Protein AF-A0A1A9NCY4-F1 (afdb_monomer)

Mean predicted aligned error: 3.56 Å

Sequence (93 aa):
MLVFLDTEYTGLGQLSPKLISLGIVTEDGQREFYVELEDTWKLEDCSDFVRRKVLPLLGGAAVSLLQARERLLDWFSASPRTVRAACDSMTDF

Structure (mmCIF, N/CA/C/O backbone):
data_AF-A0A1A9NCY4-F1
#
_entry.id   AF-A0A1A9NCY4-F1
#
loop_
_atom_site.group_PDB
_atom_site.id
_atom_site.type_symbol
_atom_site.label_atom_id
_atom_site.label_alt_id
_atom_site.label_comp_id
_atom_site.label_asym_id
_atom_site.label_entity_id
_atom_site.label_seq_id
_atom_site.pdbx_PDB_ins_code
_atom_site.Cartn_x
_atom_site.Cartn_y
_atom_site.Cartn_z
_atom_site.occupancy
_atom_site.B_iso_or_equiv
_atom_site.auth_seq_id
_atom_site.auth_comp_id
_atom_site.auth_asym_id
_atom_site.auth_atom_id
_atom_site.pdbx_PDB_model_num
ATOM 1 N N . MET A 1 1 ? -8.290 -3.902 17.850 1.00 87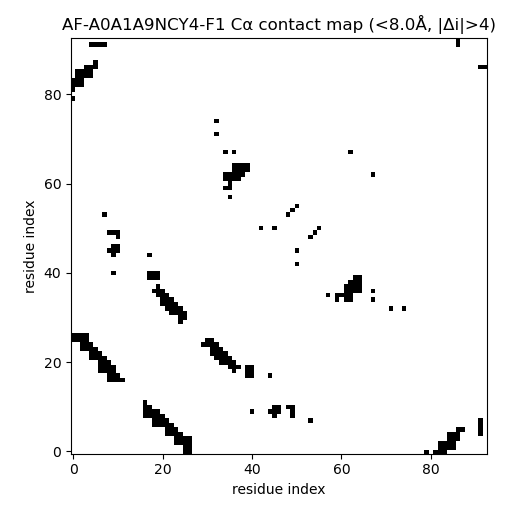.50 1 MET A N 1
ATOM 2 C CA . MET A 1 1 ? -8.843 -4.157 16.509 1.00 87.50 1 MET A CA 1
ATOM 3 C C . MET A 1 1 ? -7.733 -4.702 15.632 1.00 87.50 1 MET A C 1
ATOM 5 O O . MET A 1 1 ? -6.628 -4.165 15.694 1.00 87.50 1 MET A O 1
ATOM 9 N N . LEU A 1 2 ? -7.987 -5.773 14.893 1.00 92.94 2 LEU A N 1
ATOM 10 C CA . LEU A 1 2 ? -7.092 -6.262 13.847 1.00 92.94 2 LEU A CA 1
ATOM 11 C C . LEU A 1 2 ? -7.399 -5.526 12.531 1.00 92.94 2 LEU A C 1
ATOM 13 O O . LEU A 1 2 ? -8.561 -5.276 12.206 1.00 92.94 2 LEU A O 1
ATOM 17 N N . VAL A 1 3 ? -6.352 -5.149 11.805 1.00 94.31 3 VAL A N 1
ATOM 18 C CA . VAL A 1 3 ? -6.438 -4.679 10.420 1.00 94.31 3 VAL A CA 1
ATOM 19 C C . VAL A 1 3 ? -5.574 -5.571 9.549 1.00 94.31 3 VAL A C 1
ATOM 21 O O . VAL A 1 3 ? -4.468 -5.942 9.944 1.00 94.31 3 VAL A O 1
ATOM 24 N N . PHE A 1 4 ? -6.092 -5.910 8.382 1.00 95.69 4 PHE A N 1
ATOM 25 C CA . PHE A 1 4 ? -5.369 -6.621 7.343 1.00 95.69 4 PHE A CA 1
ATOM 26 C C . PHE A 1 4 ? -4.845 -5.590 6.357 1.00 95.69 4 PHE A C 1
ATOM 28 O O . PHE A 1 4 ? -5.614 -4.723 5.942 1.00 95.69 4 PHE A O 1
ATOM 35 N N . LEU A 1 5 ? -3.559 -5.644 6.032 1.00 95.56 5 LEU A N 1
ATOM 36 C CA . LEU A 1 5 ? -2.945 -4.739 5.068 1.00 95.56 5 LEU A CA 1
ATOM 37 C C . LEU A 1 5 ? -2.166 -5.508 4.012 1.00 95.56 5 LEU A C 1
ATOM 39 O O . LEU A 1 5 ? -1.687 -6.609 4.278 1.00 95.56 5 LEU A O 1
ATOM 43 N N . ASP A 1 6 ? -2.042 -4.875 2.854 1.00 96.62 6 ASP A N 1
ATOM 44 C CA . ASP A 1 6 ? -1.269 -5.336 1.707 1.00 96.62 6 ASP A CA 1
ATOM 45 C C . ASP A 1 6 ? -0.650 -4.126 0.990 1.00 96.62 6 ASP A C 1
ATOM 47 O O . ASP A 1 6 ? -1.195 -3.010 1.044 1.00 96.62 6 ASP A O 1
ATOM 51 N N . THR A 1 7 ? 0.495 -4.328 0.341 1.00 96.50 7 THR A N 1
ATOM 52 C CA . THR A 1 7 ? 1.224 -3.261 -0.347 1.00 96.50 7 THR A CA 1
ATOM 53 C C . THR A 1 7 ? 1.711 -3.682 -1.718 1.00 96.50 7 THR A C 1
ATOM 55 O O . THR A 1 7 ? 2.161 -4.800 -1.932 1.00 96.50 7 THR A O 1
ATOM 58 N N . GLU A 1 8 ? 1.744 -2.715 -2.628 1.00 96.56 8 GLU A N 1
ATOM 59 C CA . GLU A 1 8 ? 2.449 -2.865 -3.895 1.00 96.56 8 GLU A CA 1
ATOM 60 C C . GLU A 1 8 ? 3.680 -1.969 -3.898 1.00 96.56 8 GLU A C 1
ATOM 62 O O . GLU A 1 8 ? 3.632 -0.821 -3.450 1.00 96.56 8 GLU A O 1
ATOM 67 N N . TYR A 1 9 ? 4.791 -2.467 -4.432 1.00 96.69 9 TYR A N 1
ATOM 68 C CA . TYR A 1 9 ? 6.068 -1.756 -4.462 1.00 96.69 9 TYR A CA 1
ATOM 69 C C . TYR A 1 9 ? 6.858 -2.058 -5.734 1.00 96.69 9 TYR A C 1
ATOM 71 O O . TYR A 1 9 ? 6.545 -2.964 -6.503 1.00 96.69 9 TYR A O 1
ATOM 79 N N . THR A 1 10 ? 7.910 -1.278 -5.979 1.00 97.56 10 THR A N 1
ATOM 80 C CA . THR A 1 10 ? 8.678 -1.291 -7.238 1.00 97.56 10 THR A CA 1
ATOM 81 C C . THR A 1 10 ? 9.303 -2.644 -7.600 1.00 97.56 10 THR A C 1
ATOM 83 O O . THR A 1 10 ? 9.557 -2.915 -8.778 1.00 97.56 10 THR A O 1
ATOM 86 N N . GLY A 1 11 ? 9.494 -3.549 -6.643 1.00 95.81 11 GLY A N 1
ATOM 87 C CA . GLY A 1 11 ? 9.817 -4.943 -6.934 1.00 95.81 11 GLY A CA 1
ATOM 88 C C . GLY A 1 11 ? 10.257 -5.752 -5.720 1.00 95.81 11 GLY A C 1
ATOM 89 O O . GLY A 1 11 ? 10.953 -5.252 -4.839 1.00 95.81 11 GLY A O 1
ATOM 90 N N . LEU A 1 12 ? 9.898 -7.036 -5.715 1.00 91.69 12 LEU A N 1
ATOM 91 C CA . LEU A 1 12 ? 10.310 -7.994 -4.690 1.00 91.69 12 LEU A CA 1
ATOM 92 C C . LEU A 1 12 ? 11.815 -8.281 -4.757 1.00 91.69 12 LEU A C 1
ATOM 94 O O . LEU A 1 12 ? 12.372 -8.496 -5.833 1.00 91.69 12 LEU A O 1
ATOM 98 N N . GLY A 1 13 ? 12.472 -8.289 -3.594 1.00 89.06 13 GLY A N 1
ATOM 99 C CA . GLY A 1 13 ? 13.910 -8.550 -3.471 1.00 89.06 13 GLY A CA 1
ATOM 100 C C . GLY A 1 13 ? 14.815 -7.376 -3.864 1.00 89.06 13 GLY A C 1
ATOM 101 O O . GLY A 1 13 ? 16.036 -7.534 -3.892 1.00 89.06 13 GLY A O 1
ATOM 102 N N . GLN A 1 14 ? 14.254 -6.198 -4.161 1.00 91.31 14 GLN A N 1
ATOM 103 C CA . GLN A 1 14 ? 15.045 -4.976 -4.304 1.00 91.31 14 GLN A CA 1
ATOM 104 C C . GLN A 1 14 ? 15.642 -4.570 -2.947 1.00 91.31 14 GLN A C 1
ATOM 106 O O . GLN A 1 14 ? 15.027 -4.772 -1.906 1.00 91.31 14 GLN A O 1
ATOM 111 N N . LEU A 1 15 ? 16.835 -3.963 -2.954 1.00 89.94 15 LEU A N 1
ATOM 112 C CA . LEU A 1 15 ? 17.477 -3.479 -1.722 1.00 89.94 15 LEU A CA 1
ATOM 113 C C . LEU A 1 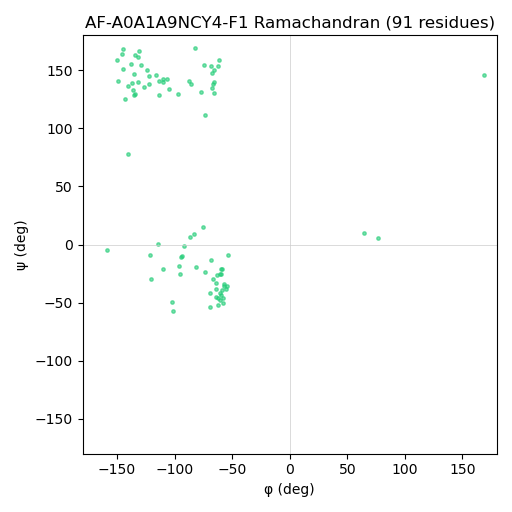15 ? 16.670 -2.354 -1.051 1.00 89.94 15 LEU A C 1
ATOM 115 O O . LEU A 1 15 ? 16.679 -2.221 0.168 1.00 89.94 15 LEU A O 1
ATOM 119 N N . SER A 1 16 ? 16.000 -1.531 -1.859 1.00 90.81 16 SER A N 1
ATOM 120 C CA . SER A 1 16 ? 15.165 -0.420 -1.407 1.00 90.81 16 SER A CA 1
ATOM 121 C C . SER A 1 16 ? 13.913 -0.350 -2.288 1.00 90.81 16 SER A C 1
ATOM 123 O O . SER A 1 16 ? 13.875 0.440 -3.235 1.00 90.81 16 SER A O 1
ATOM 125 N N . PRO A 1 17 ? 12.925 -1.233 -2.049 1.00 93.88 17 PRO A N 1
ATOM 126 C CA . PRO A 1 17 ? 11.656 -1.173 -2.755 1.00 93.88 17 PRO A CA 1
ATOM 127 C C . PRO A 1 17 ? 10.923 0.106 -2.345 1.00 93.88 17 PRO A C 1
ATOM 129 O O . PRO A 1 17 ? 10.930 0.498 -1.177 1.00 93.88 17 PRO A O 1
ATOM 132 N N . LYS A 1 18 ? 10.308 0.778 -3.315 1.00 96.19 18 LYS A N 1
ATOM 133 C CA . LYS A 1 18 ? 9.541 2.002 -3.081 1.00 96.19 18 LYS A CA 1
ATOM 134 C C . LYS A 1 18 ? 8.055 1.679 -3.155 1.00 96.19 18 LYS A C 1
ATOM 136 O O . LYS A 1 18 ? 7.629 0.979 -4.071 1.00 96.19 18 LYS A O 1
ATOM 141 N N . LEU A 1 19 ? 7.293 2.181 -2.186 1.00 96.56 19 LEU A N 1
ATOM 142 C CA . LEU A 1 19 ? 5.854 1.950 -2.075 1.00 96.56 19 LEU A CA 1
ATOM 143 C C . LEU A 1 19 ? 5.110 2.604 -3.247 1.00 96.56 19 LEU A C 1
ATOM 145 O O . LEU A 1 19 ? 5.327 3.785 -3.522 1.00 96.56 19 LEU A O 1
ATOM 149 N N . ILE A 1 20 ? 4.235 1.837 -3.893 1.00 97.56 20 ILE A N 1
ATOM 150 C CA . ILE A 1 20 ? 3.344 2.254 -4.983 1.00 97.56 20 ILE A CA 1
ATOM 151 C C . ILE A 1 20 ? 1.925 2.447 -4.447 1.00 97.56 20 ILE A C 1
ATOM 153 O O . ILE A 1 20 ? 1.328 3.495 -4.680 1.00 97.56 20 ILE A O 1
ATOM 157 N N . SER A 1 21 ? 1.391 1.477 -3.703 1.00 97.56 21 SER A N 1
ATOM 158 C CA . SER A 1 21 ? 0.052 1.565 -3.106 1.00 97.56 21 SER A CA 1
ATOM 159 C C . SER A 1 21 ? -0.057 0.790 -1.798 1.00 97.56 21 SER A C 1
ATOM 161 O O . SER A 1 21 ? 0.721 -0.127 -1.546 1.00 97.56 21 SER A O 1
ATOM 163 N N . LEU A 1 22 ? -1.048 1.153 -0.983 1.00 96.81 22 LEU A N 1
ATOM 164 C CA . LEU A 1 22 ? -1.373 0.519 0.296 1.00 96.81 22 LEU A CA 1
ATOM 165 C C . LEU A 1 22 ? -2.884 0.291 0.386 1.00 96.81 22 LEU A C 1
ATOM 167 O O . LEU A 1 22 ? -3.663 1.230 0.195 1.00 96.81 22 LEU A O 1
ATOM 171 N N . GLY A 1 23 ? -3.278 -0.934 0.725 1.00 96.44 23 GLY A N 1
ATOM 172 C CA . GLY A 1 23 ? -4.643 -1.311 1.079 1.00 96.44 23 GLY A CA 1
ATOM 173 C C . GLY A 1 23 ? -4.735 -1.735 2.544 1.00 96.44 23 GLY A C 1
ATOM 174 O O . GLY A 1 23 ? -3.833 -2.389 3.058 1.00 96.44 23 GLY A O 1
ATOM 175 N N . ILE A 1 24 ? -5.816 -1.359 3.230 1.00 96.00 24 ILE A N 1
ATOM 176 C CA . ILE A 1 24 ? -6.107 -1.769 4.610 1.00 96.00 24 ILE A CA 1
ATOM 177 C C . ILE A 1 24 ? -7.601 -2.059 4.755 1.00 96.00 24 ILE A C 1
ATOM 179 O O . ILE A 1 24 ? -8.430 -1.260 4.321 1.00 96.00 24 ILE A O 1
ATOM 183 N N . VAL A 1 25 ? -7.948 -3.152 5.434 1.00 96.19 25 VAL A N 1
ATOM 184 C CA . VAL A 1 25 ? -9.330 -3.522 5.779 1.00 96.19 25 VAL A CA 1
ATOM 185 C C . VAL A 1 25 ? -9.424 -3.895 7.261 1.00 96.19 25 VAL A C 1
ATOM 187 O O . VAL A 1 25 ? -8.527 -4.537 7.813 1.00 96.19 25 VAL A O 1
ATOM 190 N N . THR A 1 26 ? -10.493 -3.484 7.943 1.00 94.69 26 THR A N 1
ATOM 191 C CA . THR A 1 26 ? -10.759 -3.879 9.338 1.00 94.69 26 THR A CA 1
ATOM 192 C C . THR A 1 26 ? -11.244 -5.325 9.447 1.00 94.69 26 THR A C 1
ATOM 194 O O . THR A 1 26 ? -11.841 -5.865 8.523 1.00 94.69 26 THR A O 1
ATOM 197 N N . GLU A 1 27 ? -11.025 -5.969 10.599 1.00 94.12 27 GLU A N 1
ATOM 198 C CA . GLU A 1 27 ? -11.416 -7.376 10.814 1.00 94.12 27 GLU A CA 1
ATOM 199 C C . GLU A 1 27 ? -12.913 -7.682 10.674 1.00 94.12 27 GLU A C 1
ATOM 201 O O . GLU A 1 27 ? -13.290 -8.827 10.437 1.00 94.12 27 GLU A O 1
ATOM 206 N N . ASP A 1 28 ? -13.761 -6.663 10.797 1.00 93.00 28 ASP A N 1
ATOM 207 C CA . ASP A 1 28 ? -15.211 -6.730 10.594 1.00 93.00 28 ASP A CA 1
ATOM 208 C C . ASP A 1 28 ? -15.650 -6.397 9.152 1.00 93.00 28 ASP A C 1
ATOM 210 O O . ASP A 1 28 ? -16.847 -6.410 8.848 1.00 93.00 28 ASP A O 1
ATOM 214 N N . GLY A 1 29 ? -14.698 -6.062 8.274 1.00 92.88 29 GLY A N 1
ATOM 215 C CA . GLY A 1 29 ? -14.928 -5.665 6.886 1.00 92.88 29 GLY A CA 1
ATOM 216 C C . GLY A 1 29 ? -15.712 -4.362 6.709 1.00 92.88 29 GLY A C 1
ATOM 217 O O . GLY A 1 29 ? -16.144 -4.068 5.601 1.00 92.88 29 GLY A O 1
ATOM 218 N N . GLN A 1 30 ? -15.950 -3.584 7.771 1.00 93.12 30 GLN A N 1
ATOM 219 C CA . GLN A 1 30 ? -16.790 -2.381 7.689 1.00 93.12 30 GLN A CA 1
ATOM 220 C C . GLN A 1 30 ? -16.046 -1.161 7.156 1.00 93.12 30 GLN A C 1
ATOM 222 O O . GLN A 1 30 ? -16.670 -0.172 6.764 1.00 93.12 30 GLN A O 1
ATOM 227 N N . ARG A 1 31 ? -14.712 -1.181 7.203 1.00 93.56 31 ARG A N 1
ATOM 228 C CA . ARG A 1 31 ? -13.887 -0.040 6.832 1.00 93.56 31 ARG A CA 1
ATOM 229 C C . ARG A 1 31 ? -12.717 -0.480 5.984 1.00 93.56 31 ARG A C 1
ATOM 231 O O . ARG A 1 31 ? -11.955 -1.368 6.357 1.00 93.56 31 ARG A O 1
ATOM 238 N N . GLU A 1 32 ? -12.540 0.256 4.903 1.00 95.56 32 GLU A N 1
ATOM 239 C CA . GLU A 1 32 ? -11.456 0.072 3.955 1.00 95.56 32 GLU A CA 1
ATOM 240 C C . GLU A 1 32 ? -10.682 1.385 3.823 1.00 95.56 32 GLU A C 1
ATOM 242 O O . GLU A 1 32 ? -11.226 2.483 4.005 1.00 95.56 32 GLU A O 1
ATOM 247 N N . PHE A 1 33 ? -9.394 1.272 3.540 1.00 95.69 33 PHE A N 1
ATOM 248 C CA . PHE A 1 33 ? -8.526 2.371 3.159 1.00 95.69 33 PHE A CA 1
ATOM 249 C C . PHE A 1 33 ? -7.676 1.915 1.980 1.00 95.69 33 PHE A C 1
ATOM 251 O O . PHE A 1 33 ? -7.031 0.875 2.051 1.00 95.69 33 PHE A O 1
ATOM 258 N N . TYR A 1 34 ? -7.659 2.709 0.914 1.00 97.31 34 TYR A N 1
ATOM 259 C CA . TYR A 1 34 ? -6.812 2.468 -0.245 1.00 97.31 34 TYR A CA 1
ATOM 260 C C . TYR A 1 34 ? -6.181 3.775 -0.720 1.00 97.31 34 TYR A C 1
ATOM 262 O O . TYR A 1 34 ? -6.835 4.830 -0.747 1.00 97.31 34 TYR A O 1
ATOM 270 N N . VAL A 1 35 ? -4.903 3.711 -1.083 1.00 97.81 35 VAL A N 1
ATOM 271 C CA . VAL A 1 35 ? -4.157 4.851 -1.614 1.00 97.81 35 VAL A CA 1
ATOM 272 C C . VAL A 1 35 ? -3.084 4.402 -2.600 1.00 97.81 35 VAL A C 1
ATOM 274 O O . VAL A 1 35 ? -2.394 3.413 -2.367 1.00 97.81 35 VAL A O 1
ATOM 277 N N . GLU A 1 36 ? -2.924 5.178 -3.668 1.00 98.19 36 GLU A N 1
ATOM 278 C CA . GLU A 1 36 ? -1.827 5.087 -4.634 1.00 98.19 36 GLU A CA 1
ATOM 279 C C . GLU A 1 36 ? -0.921 6.320 -4.469 1.00 98.19 36 GLU A C 1
ATOM 281 O O . GLU A 1 36 ? -1.414 7.422 -4.204 1.00 98.19 36 GLU A O 1
ATOM 286 N N . LEU A 1 37 ?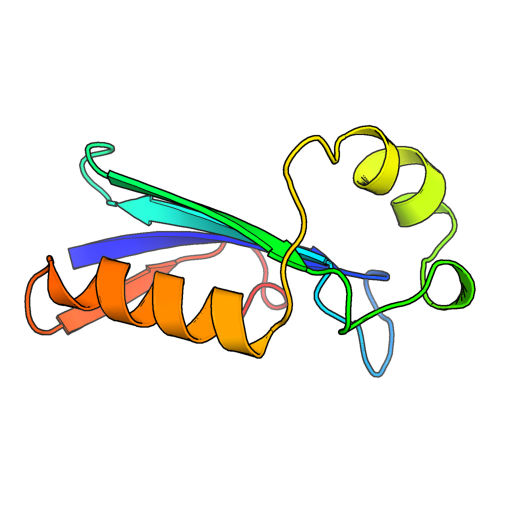 0.395 6.143 -4.596 1.00 98.12 37 LEU A N 1
ATOM 287 C CA . LEU A 1 37 ? 1.401 7.191 -4.408 1.00 98.12 37 LEU A CA 1
ATOM 288 C C . LEU A 1 37 ? 2.001 7.640 -5.740 1.00 98.12 37 LEU A C 1
ATOM 290 O O . LEU A 1 37 ? 2.264 6.807 -6.606 1.00 98.12 37 LEU A O 1
ATOM 294 N N . GLU A 1 38 ? 2.273 8.938 -5.888 1.00 96.50 38 GLU A N 1
ATOM 295 C CA . GLU A 1 38 ? 2.854 9.507 -7.120 1.00 96.50 38 GLU A CA 1
ATOM 296 C C . GLU A 1 38 ? 4.303 10.000 -6.982 1.00 96.50 38 GLU A C 1
ATOM 298 O O . GLU A 1 38 ? 5.004 10.141 -7.982 1.00 96.50 38 GLU A O 1
ATOM 303 N N . ASP A 1 39 ? 4.768 10.279 -5.763 1.00 96.94 39 ASP A N 1
ATOM 304 C CA . ASP A 1 39 ? 6.027 10.996 -5.511 1.00 96.94 39 ASP A CA 1
ATOM 305 C C . ASP A 1 39 ? 7.108 10.146 -4.824 1.00 96.94 39 ASP A C 1
ATOM 307 O O . ASP A 1 39 ? 8.221 10.618 -4.580 1.00 96.94 39 ASP A O 1
ATOM 311 N N . THR A 1 40 ? 6.815 8.875 -4.543 1.00 95.19 40 THR A N 1
ATOM 312 C CA . THR A 1 40 ? 7.739 7.938 -3.890 1.00 95.19 40 THR A CA 1
ATOM 313 C C . THR A 1 40 ? 8.509 7.057 -4.862 1.00 95.19 40 THR A C 1
ATOM 315 O O . THR A 1 40 ? 9.535 6.509 -4.469 1.00 95.19 40 THR A O 1
ATOM 318 N N . TRP A 1 41 ? 8.065 6.908 -6.111 1.00 96.81 41 TRP A N 1
ATOM 319 C CA . TRP A 1 41 ? 8.640 5.981 -7.089 1.00 96.81 41 TRP A CA 1
ATOM 320 C C . TRP A 1 41 ? 8.572 6.537 -8.512 1.00 96.81 41 TRP A C 1
ATOM 322 O O . TRP A 1 41 ? 7.856 7.491 -8.803 1.00 96.81 41 TRP A O 1
ATOM 332 N N . LYS A 1 42 ? 9.348 5.937 -9.412 1.00 97.00 42 LYS A N 1
ATOM 333 C CA . LYS A 1 42 ? 9.316 6.213 -10.847 1.00 97.00 42 LYS A CA 1
ATOM 334 C C . LYS A 1 42 ? 9.253 4.919 -11.642 1.00 97.00 42 LYS A C 1
ATOM 336 O O . LYS A 1 42 ? 9.621 3.848 -11.156 1.00 97.00 42 LYS A O 1
ATOM 341 N N . LEU A 1 43 ? 8.838 5.014 -12.903 1.00 96.62 43 LEU A N 1
ATOM 342 C CA . LEU A 1 43 ? 8.735 3.852 -13.784 1.00 96.62 43 LEU A CA 1
ATOM 343 C C . LEU A 1 43 ? 10.075 3.107 -13.923 1.00 96.62 43 LEU A C 1
ATOM 345 O O . LEU A 1 43 ? 10.091 1.874 -13.974 1.00 96.62 43 LEU A O 1
ATOM 349 N N . GLU A 1 44 ? 11.202 3.826 -13.933 1.00 97.06 44 GLU A N 1
ATOM 350 C CA . GLU A 1 44 ? 12.537 3.222 -13.975 1.00 97.06 44 GLU A CA 1
ATOM 351 C C . GLU A 1 44 ? 12.875 2.366 -12.747 1.00 97.06 44 GLU A C 1
ATOM 353 O O . GLU A 1 44 ? 13.642 1.417 -12.885 1.00 97.06 44 GLU A O 1
ATOM 358 N N . ASP A 1 45 ? 12.263 2.632 -11.589 1.00 96.94 45 ASP A N 1
ATOM 359 C CA . ASP A 1 45 ? 12.475 1.849 -10.368 1.00 96.94 45 ASP A CA 1
ATOM 360 C C . ASP A 1 45 ? 11.779 0.477 -10.437 1.00 96.94 45 ASP A C 1
ATOM 362 O O . ASP A 1 45 ? 12.166 -0.467 -9.742 1.00 96.94 45 ASP A O 1
ATOM 366 N N . CYS A 1 46 ? 10.738 0.357 -11.268 1.00 97.88 46 CYS A N 1
ATOM 367 C CA . CYS A 1 46 ? 9.869 -0.813 -11.316 1.00 97.88 46 CYS A CA 1
ATOM 368 C C . CYS A 1 46 ? 10.513 -1.991 -12.053 1.00 97.88 46 CYS A C 1
ATOM 370 O O . CYS A 1 46 ? 10.942 -1.855 -13.202 1.00 97.88 46 CYS A O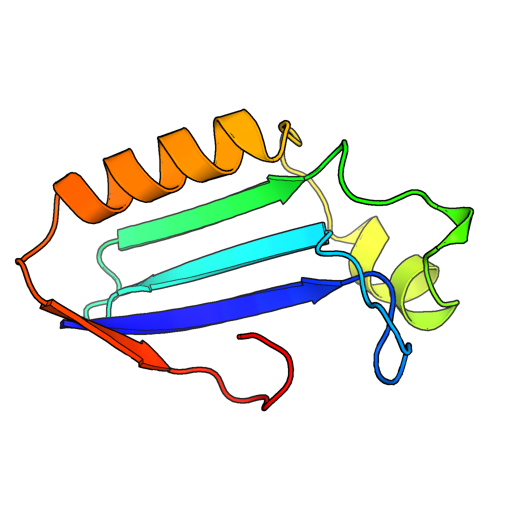 1
ATOM 372 N N . SER A 1 47 ? 10.468 -3.171 -11.435 1.00 97.75 47 SER A N 1
ATOM 373 C CA . SER A 1 47 ? 10.797 -4.446 -12.075 1.00 97.75 47 SER A CA 1
ATOM 374 C C . SER A 1 47 ? 9.866 -4.766 -13.254 1.00 97.75 47 SER A C 1
ATOM 376 O O . SER A 1 47 ? 8.725 -4.301 -13.321 1.00 97.75 47 SER A O 1
ATOM 378 N N . ASP A 1 48 ? 10.311 -5.640 -14.159 1.00 98.06 48 ASP A N 1
ATOM 379 C CA . ASP A 1 48 ? 9.501 -6.095 -15.301 1.00 98.06 48 ASP A CA 1
ATOM 380 C C . ASP A 1 48 ? 8.208 -6.810 -14.889 1.00 98.06 48 ASP A C 1
ATOM 382 O O . ASP A 1 48 ? 7.246 -6.869 -15.659 1.00 98.06 48 ASP A O 1
ATOM 386 N N . PHE A 1 49 ? 8.179 -7.400 -13.692 1.00 97.81 49 PHE A N 1
ATOM 387 C CA . PHE A 1 49 ? 6.959 -7.974 -13.140 1.00 97.81 49 PHE A CA 1
ATOM 388 C C . PHE A 1 49 ? 5.965 -6.864 -12.794 1.00 97.81 49 PHE A C 1
ATOM 390 O O . PHE A 1 49 ? 4.854 -6.859 -13.322 1.00 97.81 49 PHE A O 1
ATOM 397 N N . VAL A 1 50 ? 6.397 -5.882 -12.000 1.00 98.00 50 VAL A N 1
ATOM 398 C CA . VAL A 1 50 ? 5.568 -4.755 -11.545 1.00 98.00 50 VAL A CA 1
ATOM 399 C C . VAL A 1 50 ? 5.012 -3.973 -12.730 1.00 98.00 50 VAL A C 1
ATOM 401 O O . VAL A 1 50 ? 3.802 -3.767 -12.817 1.00 98.00 50 VAL A O 1
ATOM 404 N N . ARG A 1 51 ? 5.850 -3.654 -13.725 1.00 98.25 51 ARG A N 1
ATOM 405 C CA . ARG A 1 51 ? 5.413 -2.959 -14.950 1.00 98.25 51 ARG A CA 1
ATOM 406 C C . ARG A 1 51 ? 4.302 -3.692 -15.704 1.00 98.25 51 ARG A C 1
ATOM 408 O O . ARG A 1 51 ? 3.464 -3.049 -16.324 1.00 98.25 51 ARG A O 1
ATOM 415 N N . ARG A 1 52 ? 4.304 -5.028 -15.687 1.00 98.25 52 ARG A N 1
ATOM 416 C CA . ARG A 1 52 ? 3.353 -5.855 -16.450 1.00 98.25 52 ARG A CA 1
ATOM 417 C C . ARG A 1 52 ? 2.130 -6.292 -15.654 1.00 98.25 52 ARG A C 1
ATOM 419 O O . ARG A 1 52 ? 1.134 -6.655 -16.274 1.00 98.25 52 ARG A O 1
ATOM 426 N N . LYS A 1 53 ? 2.230 -6.366 -14.327 1.00 98.19 53 LYS A N 1
ATOM 427 C CA . LYS A 1 53 ? 1.223 -7.011 -13.471 1.00 98.19 53 LYS A CA 1
ATOM 428 C C . LYS A 1 53 ? 0.603 -6.090 -12.436 1.00 98.19 53 LYS A C 1
ATOM 430 O O . LYS A 1 53 ? -0.557 -6.301 -12.127 1.00 98.19 53 LYS A O 1
ATOM 435 N N . VAL A 1 54 ? 1.338 -5.088 -11.966 1.00 97.31 54 VAL A N 1
ATOM 436 C CA . VAL A 1 54 ? 0.888 -4.178 -10.907 1.00 97.31 54 VAL A CA 1
ATOM 437 C C . VAL A 1 54 ? 0.422 -2.862 -11.514 1.00 97.31 54 VAL A C 1
ATOM 439 O O . VAL A 1 54 ? -0.744 -2.511 -11.393 1.00 97.31 54 VAL A O 1
ATOM 442 N N . LEU A 1 55 ? 1.293 -2.173 -12.264 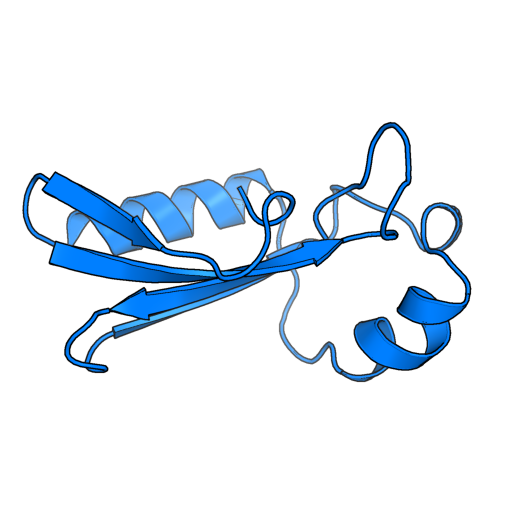1.00 97.31 55 LEU A N 1
ATOM 443 C CA . LEU A 1 55 ? 0.977 -0.844 -12.807 1.00 97.31 55 LEU A CA 1
ATOM 444 C C . LEU A 1 55 ? -0.309 -0.792 -13.654 1.00 97.31 55 LEU A C 1
ATOM 446 O O . LEU A 1 55 ? -1.040 0.184 -13.525 1.00 97.31 55 LEU A O 1
ATOM 450 N N . PRO A 1 56 ? -0.643 -1.804 -14.485 1.00 97.69 56 PRO A N 1
ATOM 451 C CA . PRO A 1 56 ? -1.894 -1.787 -15.248 1.00 97.69 56 PRO A CA 1
ATOM 452 C C . PRO A 1 56 ? -3.171 -1.920 -14.406 1.00 97.69 56 PRO A C 1
ATOM 454 O O . PRO A 1 56 ? -4.256 -1.733 -14.950 1.00 97.69 56 PRO A O 1
ATOM 457 N N . LEU A 1 57 ? -3.058 -2.311 -13.133 1.00 97.69 57 LEU A N 1
ATOM 458 C CA . LEU A 1 57 ? -4.185 -2.469 -12.208 1.00 97.69 57 LEU A CA 1
ATOM 459 C C . LEU A 1 57 ? -4.430 -1.216 -11.359 1.00 97.69 57 LEU A C 1
ATOM 461 O O . LEU A 1 57 ? -5.466 -1.133 -10.703 1.00 97.69 57 LEU A O 1
ATOM 465 N N . LEU A 1 58 ? -3.505 -0.253 -11.391 1.00 96.44 58 LEU A N 1
ATOM 466 C CA . LEU A 1 58 ? -3.699 1.056 -10.780 1.00 96.44 58 LEU A CA 1
ATOM 467 C C . LEU A 1 58 ? -4.811 1.805 -11.521 1.00 96.44 58 LEU A C 1
ATOM 469 O O . LEU A 1 58 ? -4.913 1.747 -12.751 1.00 96.44 58 LEU A O 1
ATOM 473 N N . GLY A 1 59 ? -5.655 2.508 -10.778 1.00 88.75 59 GLY A N 1
ATOM 474 C CA . GLY A 1 59 ? -6.828 3.177 -11.346 1.00 88.75 59 GLY A CA 1
ATOM 475 C C . GLY A 1 59 ? -7.384 4.317 -10.502 1.00 88.75 59 GLY A C 1
ATOM 476 O O . GLY A 1 59 ? -8.325 4.988 -10.929 1.00 88.75 59 GLY A O 1
ATOM 477 N N . GLY A 1 60 ? -6.827 4.541 -9.313 1.00 83.56 60 GLY A N 1
ATOM 478 C CA . GLY A 1 60 ? -7.168 5.646 -8.437 1.00 83.56 60 GLY A CA 1
ATOM 479 C C . GLY A 1 60 ? -6.459 6.947 -8.811 1.00 83.56 60 GLY A C 1
ATOM 480 O O . GLY A 1 60 ? -5.526 6.995 -9.609 1.00 83.56 60 GLY A O 1
ATOM 481 N N . ALA A 1 61 ? -6.907 8.041 -8.196 1.00 91.69 61 ALA A N 1
ATOM 482 C CA . ALA A 1 61 ? -6.120 9.266 -8.177 1.00 91.69 61 ALA A CA 1
ATOM 483 C C . ALA A 1 61 ? -4.952 9.076 -7.201 1.00 91.69 61 ALA A C 1
ATOM 485 O O . ALA A 1 61 ? -5.170 8.971 -5.987 1.00 91.69 61 ALA A O 1
ATOM 486 N N . ALA A 1 62 ? -3.736 9.020 -7.739 1.00 96.06 62 ALA A N 1
ATOM 487 C CA . ALA A 1 62 ? -2.529 8.996 -6.932 1.00 96.06 62 ALA A CA 1
ATOM 488 C C . ALA A 1 62 ? -2.353 10.325 -6.180 1.00 96.06 62 ALA A C 1
ATOM 490 O O . ALA A 1 62 ? -2.829 11.377 -6.611 1.00 96.06 62 ALA A O 1
ATOM 491 N N . VAL A 1 63 ? -1.718 10.256 -5.015 1.00 98.25 63 VAL A N 1
ATOM 492 C CA . VAL A 1 63 ? -1.459 11.409 -4.147 1.00 98.25 63 VAL A CA 1
ATOM 493 C C . VAL A 1 63 ? -0.018 11.391 -3.656 1.00 98.25 63 VAL A C 1
ATOM 495 O O . VAL A 1 63 ? 0.652 10.358 -3.680 1.00 98.25 63 VAL A O 1
ATOM 498 N N . SER A 1 64 ? 0.459 12.527 -3.156 1.00 98.25 64 SER A N 1
ATOM 499 C CA . SER A 1 64 ? 1.752 12.577 -2.473 1.00 98.25 64 SER A CA 1
ATOM 500 C C . SER A 1 64 ? 1.771 11.704 -1.213 1.00 98.25 64 SER A C 1
ATOM 502 O O . SER A 1 64 ? 0.750 11.522 -0.536 1.00 98.25 64 SER A O 1
ATOM 504 N N . LEU A 1 65 ? 2.955 11.238 -0.816 1.00 97.94 65 LEU A N 1
ATOM 505 C CA . LEU A 1 65 ? 3.163 10.530 0.450 1.00 97.94 65 LEU A CA 1
ATOM 506 C C . LEU A 1 65 ? 2.664 11.339 1.654 1.00 97.94 65 LEU A C 1
ATOM 508 O O . LEU A 1 65 ? 2.159 10.767 2.621 1.00 97.94 65 LEU A O 1
ATOM 512 N N . LEU A 1 66 ? 2.808 12.666 1.608 1.00 98.00 66 LEU A N 1
ATOM 513 C CA . LEU A 1 66 ? 2.328 13.552 2.666 1.00 98.00 66 LEU A CA 1
ATOM 514 C C . LEU A 1 66 ? 0.803 13.461 2.808 1.00 98.00 66 LEU A C 1
ATOM 516 O O . LEU A 1 66 ? 0.309 13.168 3.894 1.00 98.00 66 LEU A O 1
ATOM 520 N N . GLN A 1 67 ? 0.074 13.617 1.703 1.00 98.31 67 GLN A N 1
ATOM 521 C CA . GLN A 1 67 ? -1.387 13.511 1.688 1.00 98.31 67 GLN A CA 1
ATOM 522 C C . GLN A 1 67 ? -1.864 12.104 2.064 1.00 98.31 67 GLN A C 1
ATOM 524 O O . GLN A 1 67 ? -2.854 11.954 2.777 1.00 98.31 67 GLN A O 1
ATOM 529 N N . ALA A 1 68 ? -1.164 11.058 1.618 1.00 97.81 68 ALA A N 1
ATOM 530 C CA . ALA A 1 68 ? -1.480 9.684 1.998 1.00 97.81 68 ALA A CA 1
ATOM 531 C C . ALA A 1 68 ? -1.371 9.471 3.515 1.00 97.81 68 ALA A C 1
ATOM 533 O O . ALA A 1 68 ? -2.249 8.846 4.110 1.00 97.81 68 ALA A O 1
ATOM 534 N N . ARG A 1 69 ? -0.334 10.028 4.155 1.00 97.44 69 ARG A N 1
ATOM 535 C CA . ARG A 1 69 ? -0.152 9.975 5.615 1.00 97.44 69 ARG A CA 1
ATOM 536 C C . ARG A 1 69 ? -1.254 10.714 6.360 1.00 97.44 69 ARG A C 1
ATOM 538 O O . ARG A 1 69 ? -1.780 10.164 7.320 1.00 97.44 69 ARG A O 1
ATOM 545 N N . GLU A 1 70 ? -1.611 11.918 5.922 1.00 97.69 70 GLU A N 1
ATOM 546 C CA . GLU A 1 70 ? -2.714 12.690 6.511 1.00 97.69 70 GLU A CA 1
ATOM 547 C C . GLU A 1 70 ? -4.025 11.900 6.443 1.00 97.69 70 GLU A C 1
ATOM 549 O O . GLU A 1 70 ? -4.652 11.646 7.470 1.00 97.69 70 GLU A O 1
ATOM 554 N N . ARG A 1 71 ? -4.368 11.381 5.257 1.00 96.88 71 ARG A N 1
ATOM 555 C CA . ARG A 1 71 ? -5.560 10.545 5.055 1.00 96.88 71 ARG A CA 1
ATOM 556 C C . ARG A 1 71 ? -5.550 9.284 5.922 1.00 96.88 71 ARG A C 1
ATOM 558 O O . ARG A 1 71 ? -6.600 8.883 6.421 1.00 96.88 71 ARG A O 1
ATOM 565 N N . LEU A 1 72 ? -4.393 8.641 6.088 1.00 95.19 72 LEU A N 1
ATOM 566 C CA . LEU A 1 72 ? -4.257 7.439 6.911 1.00 95.19 72 LEU A CA 1
ATOM 567 C C . LEU A 1 72 ? -4.424 7.750 8.406 1.00 95.19 72 LEU A C 1
ATOM 569 O O . LEU A 1 72 ? -5.092 7.001 9.119 1.00 95.19 72 LEU A O 1
ATOM 573 N N . LEU A 1 73 ? -3.850 8.858 8.884 1.00 94.44 73 LEU A N 1
ATOM 574 C CA . LEU A 1 73 ? -4.021 9.327 10.261 1.00 94.44 73 LEU A CA 1
ATOM 575 C C . LEU A 1 73 ? -5.484 9.668 10.550 1.00 94.44 73 LEU A C 1
ATOM 577 O O . LEU A 1 73 ? -6.022 9.213 11.561 1.00 94.44 73 LEU A O 1
ATOM 581 N N . ASP A 1 74 ? -6.142 10.387 9.641 1.00 94.94 74 ASP A N 1
ATOM 582 C CA . ASP A 1 74 ? -7.569 10.695 9.737 1.00 94.94 74 ASP A CA 1
ATOM 583 C C . ASP A 1 74 ? -8.405 9.412 9.766 1.00 94.94 74 ASP A C 1
ATOM 585 O O . ASP A 1 74 ? -9.290 9.263 10.612 1.00 94.94 74 ASP A O 1
ATOM 589 N N . TRP A 1 75 ? -8.079 8.431 8.920 1.00 94.06 75 TRP A N 1
ATOM 590 C CA . TRP A 1 75 ? -8.740 7.130 8.941 1.00 94.06 75 TRP A CA 1
ATOM 591 C C . TRP A 1 75 ? -8.552 6.422 10.294 1.00 94.06 75 TRP A C 1
ATOM 593 O O . TRP A 1 75 ? -9.532 5.976 10.895 1.00 94.06 75 TRP A O 1
ATOM 603 N N . PHE A 1 76 ? -7.344 6.356 10.854 1.00 91.44 76 PHE A N 1
ATOM 604 C CA . PHE A 1 76 ? -7.144 5.737 12.171 1.00 91.44 76 PHE A CA 1
ATOM 605 C C . PHE A 1 76 ? -7.796 6.512 13.322 1.00 91.44 76 PHE A C 1
ATOM 607 O O . PHE A 1 76 ? -8.236 5.885 14.288 1.00 91.44 76 PHE A O 1
ATOM 614 N N . SER A 1 77 ? -7.926 7.838 13.213 1.00 89.62 77 SER A N 1
ATOM 615 C CA . SER A 1 77 ? -8.574 8.676 14.232 1.00 89.62 77 SER A CA 1
ATOM 616 C C . SER A 1 77 ? -10.038 8.287 14.493 1.00 89.62 77 SER A C 1
ATOM 618 O O . SER A 1 77 ? -10.539 8.459 15.603 1.00 89.62 77 SER A O 1
ATOM 620 N N . ALA A 1 78 ? -10.698 7.674 13.503 1.00 82.50 78 ALA A N 1
ATOM 621 C CA . ALA A 1 78 ? -12.067 7.173 13.595 1.00 82.50 78 ALA A CA 1
ATOM 622 C C . ALA A 1 78 ? -12.191 5.769 14.245 1.00 82.50 78 ALA A C 1
ATOM 624 O O . ALA A 1 78 ? -13.264 5.168 14.200 1.00 82.50 78 ALA A O 1
ATOM 625 N N . SER A 1 79 ? -11.119 5.202 14.825 1.00 70.69 79 SER A N 1
ATOM 626 C CA . SER A 1 79 ? -11.071 3.833 15.381 1.00 70.69 79 SER A CA 1
ATOM 627 C C . SER A 1 79 ? -10.475 3.745 16.800 1.00 70.69 79 SER A C 1
ATOM 629 O O . SER A 1 79 ? -9.893 4.714 17.286 1.00 70.69 79 SER A O 1
ATOM 631 N N . PRO A 1 80 ? -10.623 2.610 17.525 1.00 67.06 80 PRO A N 1
ATOM 632 C CA . PRO A 1 80 ? -10.188 2.517 18.918 1.00 67.06 80 PRO A CA 1
ATOM 633 C C . PRO A 1 80 ? -8.657 2.566 19.063 1.00 67.06 80 PRO A C 1
ATOM 635 O O . PRO A 1 80 ? -7.917 2.147 18.179 1.00 67.06 80 PRO A O 1
ATOM 638 N N . ARG A 1 81 ? -8.191 3.026 20.238 1.00 71.06 81 ARG A N 1
ATOM 639 C CA . ARG A 1 81 ? -6.803 3.424 20.587 1.00 71.06 81 ARG A CA 1
ATOM 640 C C . ARG A 1 81 ? -5.677 2.409 20.320 1.00 71.06 81 ARG A C 1
ATOM 642 O O . ARG A 1 81 ? -4.512 2.750 20.504 1.00 71.06 81 ARG A O 1
ATOM 649 N N . THR A 1 82 ? -5.981 1.166 19.960 1.00 85.12 82 THR A N 1
ATOM 650 C CA . THR A 1 82 ? -4.967 0.131 19.724 1.00 85.12 82 THR A CA 1
ATOM 651 C C . THR A 1 82 ? -5.368 -0.767 18.565 1.00 85.12 82 THR A C 1
ATOM 653 O O . THR A 1 82 ? -6.433 -1.401 18.567 1.00 85.12 82 THR A O 1
ATOM 656 N N . VAL A 1 83 ? -4.462 -0.853 17.597 1.00 87.75 83 VAL A N 1
ATOM 657 C CA . VAL A 1 83 ? -4.618 -1.634 16.374 1.00 87.75 83 VAL A CA 1
ATOM 658 C C . VAL A 1 83 ? -3.480 -2.645 16.279 1.00 87.75 83 VAL A C 1
ATOM 660 O O . VAL A 1 83 ? -2.361 -2.368 16.707 1.00 87.75 83 VAL A O 1
ATOM 663 N N . ARG A 1 84 ? -3.770 -3.828 15.743 1.00 92.31 84 ARG A N 1
ATOM 664 C CA . ARG A 1 84 ? -2.771 -4.822 15.340 1.00 92.31 84 ARG A CA 1
ATOM 665 C C . ARG A 1 84 ? -2.841 -4.946 13.827 1.00 92.31 84 ARG A C 1
ATOM 667 O O .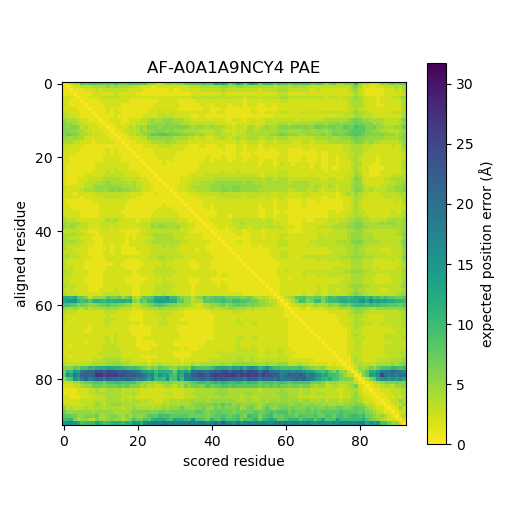 ARG A 1 84 ? -3.934 -5.142 13.310 1.00 92.31 84 ARG A O 1
ATOM 674 N N . ALA A 1 85 ? -1.709 -4.828 13.149 1.00 91.69 85 ALA A N 1
ATOM 675 C CA . ALA A 1 85 ? -1.616 -5.101 11.722 1.00 91.69 85 ALA A CA 1
ATOM 676 C C . ALA A 1 85 ? -1.336 -6.591 11.487 1.00 91.69 85 ALA A C 1
ATOM 678 O O . ALA A 1 85 ? -0.565 -7.201 12.232 1.00 91.69 85 ALA A O 1
ATOM 679 N N . ALA A 1 86 ? -1.964 -7.155 10.462 1.00 93.81 86 ALA A N 1
ATOM 680 C CA . ALA A 1 86 ? -1.656 -8.460 9.901 1.00 93.81 86 ALA A CA 1
ATOM 681 C C . ALA A 1 86 ? -1.434 -8.324 8.392 1.00 93.81 86 ALA A C 1
ATOM 683 O O . ALA A 1 86 ? -2.204 -7.656 7.707 1.00 93.81 86 ALA A O 1
ATOM 684 N N . CYS A 1 87 ? -0.389 -8.981 7.910 1.00 94.00 87 CYS A N 1
ATOM 685 C CA . CYS A 1 87 ? -0.015 -9.129 6.508 1.00 94.00 87 CYS A CA 1
ATOM 686 C C . CYS A 1 87 ? 0.425 -10.584 6.298 1.00 94.00 87 CYS A C 1
ATOM 688 O O . CYS A 1 87 ? 0.804 -11.270 7.256 1.00 94.00 87 CYS A O 1
ATOM 690 N N . ASP A 1 88 ? 0.330 -11.076 5.071 1.00 92.19 88 ASP A N 1
ATOM 691 C CA . ASP A 1 88 ? 0.743 -12.427 4.688 1.00 92.19 88 ASP A CA 1
ATOM 692 C C . ASP A 1 88 ? 2.188 -12.482 4.164 1.00 92.19 88 ASP A C 1
ATOM 694 O O . ASP A 1 88 ? 2.760 -13.572 4.074 1.00 92.19 88 ASP A O 1
ATOM 698 N N . SER A 1 89 ? 2.821 -11.328 3.922 1.00 89.25 89 SER A N 1
ATOM 699 C CA . SER A 1 89 ? 4.239 -11.216 3.581 1.00 89.25 89 SER A CA 1
ATOM 700 C C . SER A 1 89 ? 5.056 -10.451 4.622 1.00 89.25 89 SER A C 1
ATOM 702 O O . SER A 1 89 ? 4.656 -9.435 5.181 1.00 89.25 89 SER A O 1
ATOM 704 N N . MET A 1 90 ? 6.306 -10.886 4.792 1.00 83.31 90 MET A N 1
ATOM 705 C CA . MET A 1 90 ? 7.335 -10.175 5.560 1.00 83.31 90 MET A CA 1
ATOM 706 C C . MET A 1 90 ? 7.902 -8.954 4.810 1.00 83.31 90 MET A C 1
ATOM 708 O O . MET A 1 90 ? 9.001 -8.505 5.114 1.00 83.31 90 MET A O 1
ATOM 712 N N . THR A 1 91 ? 7.255 -8.479 3.751 1.00 82.19 91 THR A N 1
ATOM 713 C CA . THR A 1 91 ? 7.708 -7.315 2.967 1.00 82.19 91 THR A CA 1
ATOM 714 C C . THR A 1 91 ? 6.658 -6.204 2.926 1.00 82.19 91 THR A C 1
ATOM 716 O O . THR A 1 91 ? 7.001 -5.095 2.540 1.00 82.19 91 THR A O 1
ATOM 719 N N . ASP A 1 92 ? 5.433 -6.457 3.402 1.00 76.69 92 ASP A N 1
ATOM 720 C CA . ASP A 1 92 ? 4.334 -5.477 3.356 1.00 76.69 92 ASP A CA 1
ATOM 721 C C . ASP A 1 92 ? 4.295 -4.519 4.558 1.00 76.69 92 ASP A C 1
ATOM 723 O O . ASP A 1 92 ? 3.341 -3.758 4.712 1.00 76.69 92 ASP A O 1
ATOM 727 N N . PHE A 1 93 ? 5.302 -4.565 5.438 1.00 58.44 93 PHE A N 1
ATOM 728 C CA . PHE A 1 93 ? 5.354 -3.752 6.658 1.00 58.44 93 PHE A CA 1
ATOM 729 C C . PHE A 1 93 ? 6.170 -2.462 6.525 1.00 58.44 93 PHE A C 1
ATOM 731 O 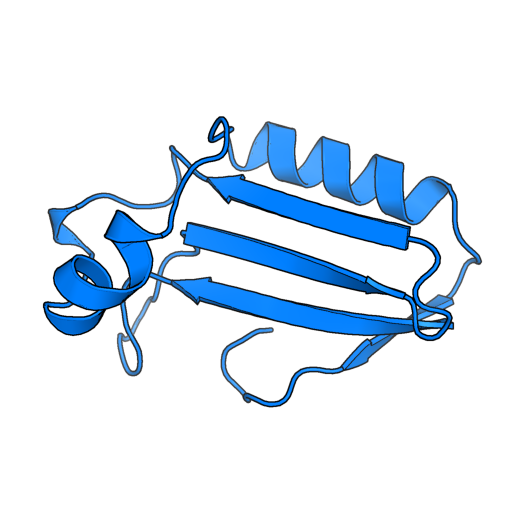O . PHE A 1 93 ? 7.212 -2.456 5.830 1.00 58.44 93 PHE A O 1
#

Secondary structure (DSSP, 8-state):
-EEEEEEEES-TT-SS--EEEEEEEETTS--EEEEEBSSS--GGGS-HHHHHHTGGG--S--B-HHHHHHHHHHHHHTS-S--EEE-SSTT--

Nearest PDB structures (foldseek):
  8h2f-assembly1_A  TM=6.653E-01  e=1.182E-02  Streptococcus thermophilus DGCC 7710
  2p1j-assembly1_A  TM=6.018E-01  e=2.124E-02  Thermotoga maritima MSB8
  5z9x-assembly1_A  TM=4.866E-01  e=3.575E-02  Arabidopsis thaliana
  1t7p-assembly1_A  TM=7.559E-01  e=2.869E-01  Escherichia phage T7
  8eoi-assembly1_I  TM=3.650E-01  e=5.729E+00  Homo sapiens

Foldseek 3Di:
DEKEKAFDWQDPPDPDTWTAKMWIADPVRPDIDIAGADPGDDPVSHDPCCVVPPVVPDDDDHDHPVVSVVVVVVRCVVDDPDYDYDYPDPVGD

pLDDT: mean 93.25, std 7.09, range [58.44, 98.31]

Solvent-accessible surface area (backbone atoms only — not comparable to full-atom values): 5598 Å² total; per-residue (Å²): 88,52,31,43,44,48,58,42,47,26,35,90,90,51,97,76,57,32,62,38,33,44,41,38,34,36,77,84,68,84,48,76,47,76,50,39,45,58,74,62,59,55,78,88,65,35,34,78,60,32,64,71,66,47,60,78,68,64,82,74,84,56,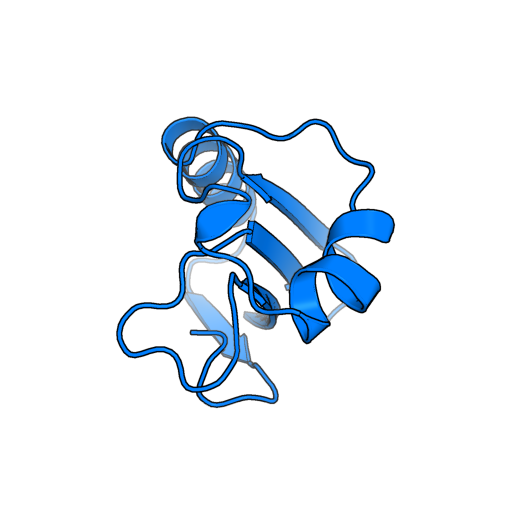36,45,64,68,59,52,50,53,54,48,51,57,57,52,68,79,51,74,101,55,74,42,83,44,60,97,54,99,73,61,120

Radius of gyration: 13.8 Å; Cα contacts (8 Å, |Δi|>4): 141; chains: 1; bounding box: 34×26×37 Å

Organism: NCBI:txid1462993

InterPro domains:
  IPR012337 Ribonuclease H-like superfamily [SSF53098] (2-78)
  IPR036397 Ribonuclease H superfamily [G3DSA:3.30.420.1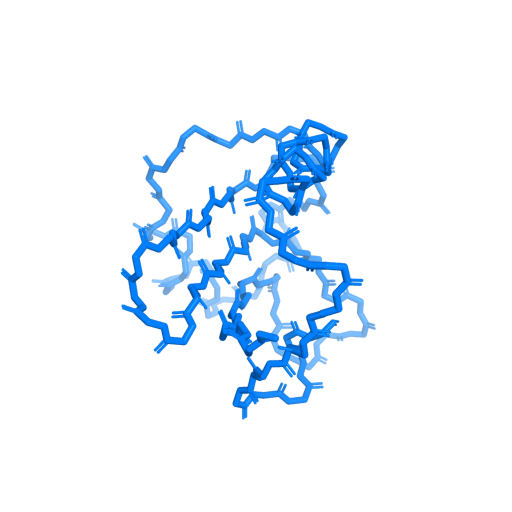0] (1-93)